Protein AF-A0A7V8YT31-F1 (afdb_monomer_lite)

Structure (mmCIF, N/CA/C/O backbone):
data_AF-A0A7V8YT31-F1
#
_entry.id   AF-A0A7V8YT31-F1
#
loop_
_atom_site.group_PDB
_atom_site.id
_atom_site.type_symbol
_atom_site.label_atom_id
_atom_site.label_alt_id
_atom_site.label_comp_id
_atom_site.label_asym_id
_atom_site.label_entity_id
_atom_site.label_seq_id
_atom_site.pdbx_PDB_ins_code
_atom_site.Cartn_x
_atom_site.Cartn_y
_atom_site.Cartn_z
_atom_site.occupancy
_atom_site.B_iso_or_equiv
_atom_site.auth_seq_id
_atom_site.auth_comp_id
_atom_site.auth_asym_id
_atom_site.auth_atom_id
_atom_site.pdbx_PDB_model_num
ATOM 1 N N . ALA A 1 1 ? 0.070 7.475 -12.906 1.00 62.94 1 ALA A N 1
ATOM 2 C CA . ALA A 1 1 ? 0.105 7.679 -11.439 1.00 62.94 1 ALA A CA 1
ATOM 3 C C . ALA A 1 1 ? -1.275 7.536 -10.787 1.00 62.94 1 ALA A C 1
ATOM 5 O O . ALA A 1 1 ? -1.449 6.640 -9.974 1.00 62.94 1 ALA A O 1
ATOM 6 N N . VAL A 1 2 ? -2.273 8.354 -11.154 1.00 77.94 2 VAL A N 1
ATOM 7 C CA . VAL A 1 2 ? -3.590 8.391 -10.474 1.00 77.94 2 VAL A CA 1
ATOM 8 C C . VAL A 1 2 ? -4.298 7.030 -10.418 1.00 77.94 2 VAL A C 1
ATOM 10 O O . VAL A 1 2 ? -4.708 6.608 -9.343 1.00 77.94 2 VAL A O 1
ATOM 13 N N . LEU A 1 3 ? -4.377 6.305 -11.539 1.00 79.31 3 LEU A N 1
ATOM 14 C CA . LEU A 1 3 ? -5.053 4.999 -11.591 1.00 79.31 3 LEU A CA 1
ATOM 15 C C . LEU A 1 3 ? -4.367 3.925 -10.736 1.00 79.31 3 LEU A C 1
ATOM 17 O O . LEU A 1 3 ? -5.040 3.104 -10.127 1.00 79.31 3 LEU A O 1
ATOM 21 N N . LEU A 1 4 ? -3.035 3.957 -10.638 1.00 78.25 4 LEU A N 1
ATOM 22 C CA . LEU A 1 4 ? -2.285 3.035 -9.782 1.00 78.25 4 LEU A CA 1
ATOM 23 C C . LEU A 1 4 ? -2.592 3.296 -8.297 1.00 78.25 4 LEU A C 1
ATOM 25 O O . LEU A 1 4 ? -2.752 2.360 -7.515 1.00 78.25 4 LEU A O 1
ATOM 29 N N . ASN A 1 5 ? -2.730 4.571 -7.927 1.00 86.94 5 ASN A N 1
ATOM 30 C CA . ASN A 1 5 ? -3.080 5.000 -6.573 1.00 86.94 5 ASN A CA 1
ATOM 31 C C . ASN A 1 5 ? -4.567 4.802 -6.238 1.00 86.94 5 ASN A C 1
ATOM 33 O O . ASN A 1 5 ? -4.941 4.877 -5.071 1.00 86.94 5 ASN A O 1
ATOM 37 N N . ALA A 1 6 ? -5.423 4.486 -7.216 1.00 86.94 6 ALA A N 1
ATOM 38 C CA . ALA A 1 6 ? -6.839 4.220 -6.964 1.00 86.94 6 ALA A CA 1
ATOM 39 C C . ALA A 1 6 ? -7.054 3.048 -5.988 1.00 86.94 6 ALA A C 1
ATOM 41 O O . ALA A 1 6 ? -8.064 3.020 -5.288 1.00 86.94 6 ALA A O 1
ATOM 42 N N . ARG A 1 7 ? -6.085 2.124 -5.872 1.00 87.19 7 ARG A N 1
ATOM 43 C CA . ARG A 1 7 ? -6.106 1.016 -4.899 1.00 87.19 7 ARG A CA 1
ATOM 44 C C . ARG A 1 7 ? -6.207 1.476 -3.442 1.00 87.19 7 ARG A C 1
ATOM 46 O O . ARG A 1 7 ? -6.786 0.769 -2.621 1.00 87.19 7 ARG A O 1
ATOM 53 N N . TYR A 1 8 ? -5.733 2.682 -3.133 1.00 91.75 8 TYR A N 1
ATOM 54 C CA . TYR A 1 8 ? -5.830 3.229 -1.783 1.00 91.75 8 TYR A CA 1
ATOM 55 C C . TYR A 1 8 ? -7.270 3.548 -1.377 1.00 91.75 8 TYR A C 1
ATOM 57 O O . TYR A 1 8 ? -7.556 3.597 -0.184 1.00 91.75 8 TYR A O 1
ATOM 65 N N . VAL A 1 9 ? -8.201 3.704 -2.328 1.00 91.31 9 VAL A N 1
ATOM 66 C CA . VAL A 1 9 ? -9.623 3.935 -2.030 1.00 91.31 9 VAL A CA 1
ATOM 67 C C . VAL A 1 9 ? -10.247 2.730 -1.312 1.00 91.31 9 VAL A C 1
ATOM 69 O O . VAL A 1 9 ? -10.665 2.898 -0.163 1.00 91.31 9 VAL A O 1
ATOM 72 N N . PRO A 1 10 ? -10.297 1.513 -1.897 1.00 90.75 10 PRO A N 1
ATOM 73 C CA . PRO A 1 10 ? -10.839 0.350 -1.198 1.00 90.75 10 PRO A CA 1
ATOM 74 C C . PRO A 1 10 ? -10.030 -0.012 0.054 1.00 90.75 10 PRO A C 1
ATOM 76 O O . PRO A 1 10 ? -10.631 -0.377 1.063 1.00 90.75 10 PRO A O 1
ATOM 79 N N . MET A 1 11 ? -8.699 0.150 0.040 1.00 93.38 11 MET A N 1
ATOM 80 C CA . MET A 1 11 ? -7.865 -0.074 1.231 1.00 93.38 11 MET A CA 1
ATOM 81 C C . MET A 1 11 ? -8.278 0.839 2.387 1.00 93.38 11 MET A C 1
ATOM 83 O O . MET A 1 11 ? -8.500 0.351 3.494 1.00 93.38 11 MET A O 1
ATOM 87 N N . SER A 1 12 ? -8.443 2.138 2.117 1.00 94.56 12 SER A N 1
ATOM 88 C CA . SER A 1 12 ? -8.852 3.137 3.110 1.00 94.56 12 SER A CA 1
ATOM 89 C C . SER A 1 12 ? -10.264 2.887 3.627 1.00 94.56 12 SER A C 1
ATOM 91 O O . SER A 1 12 ? -10.499 3.022 4.823 1.00 94.56 12 SER A O 1
ATOM 93 N N . VAL A 1 13 ? -11.200 2.485 2.759 1.00 94.19 13 VAL A N 1
ATOM 94 C CA . VAL A 1 13 ? -12.559 2.098 3.174 1.00 94.19 13 VAL A CA 1
ATOM 95 C C . VAL A 1 13 ? -12.519 0.890 4.114 1.00 94.19 13 VAL A C 1
ATOM 97 O O . VAL A 1 13 ? -13.185 0.913 5.147 1.00 94.19 13 VAL A O 1
ATOM 100 N N . ALA A 1 14 ? -11.704 -0.125 3.808 1.00 93.44 14 ALA A N 1
ATOM 101 C CA . ALA A 1 14 ? -11.588 -1.340 4.617 1.00 93.44 14 ALA A CA 1
ATOM 102 C C . ALA A 1 14 ? -11.045 -1.082 6.034 1.00 93.44 14 ALA A C 1
ATOM 104 O O . ALA A 1 14 ? -11.432 -1.774 6.974 1.00 93.44 14 ALA A O 1
ATOM 105 N N . VAL A 1 15 ? -10.182 -0.075 6.200 1.00 96.19 15 VAL A N 1
ATOM 106 C CA . VAL A 1 15 ? -9.599 0.293 7.502 1.00 96.19 15 VAL A CA 1
ATOM 107 C C . VAL A 1 15 ? -10.272 1.507 8.143 1.00 96.19 15 VAL A C 1
ATOM 109 O O . VAL A 1 15 ? -9.924 1.890 9.255 1.00 96.19 15 VAL A O 1
ATOM 112 N N . ALA A 1 16 ? -11.257 2.130 7.495 1.00 94.75 16 ALA A N 1
ATOM 113 C CA . ALA A 1 16 ? -11.815 3.403 7.949 1.00 94.75 16 ALA A CA 1
ATOM 114 C C . ALA A 1 16 ? -12.371 3.355 9.383 1.00 94.75 16 ALA A C 1
ATOM 116 O O . ALA A 1 16 ? -12.316 4.369 10.083 1.00 94.75 16 ALA A O 1
ATOM 117 N N . SER A 1 17 ? -12.899 2.203 9.813 1.00 94.00 17 SER A N 1
ATOM 118 C CA . SER A 1 17 ? -13.530 2.008 11.124 1.00 94.00 17 SER A CA 1
ATOM 119 C C . SER A 1 17 ? -12.547 1.877 12.287 1.00 94.00 17 SER A C 1
ATOM 121 O O . SER A 1 17 ? -12.9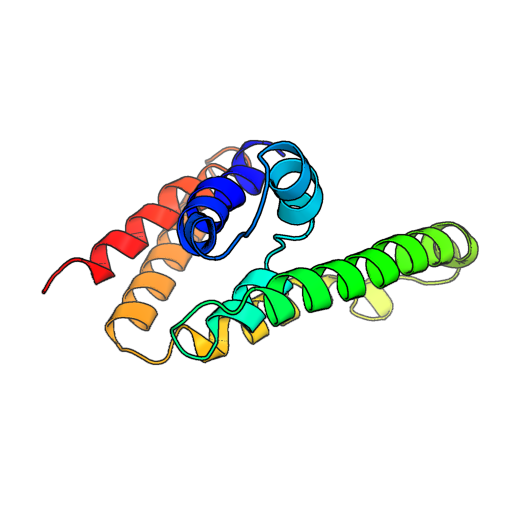61 2.048 13.429 1.00 94.00 17 SER A O 1
ATOM 123 N N . ILE A 1 18 ? -11.273 1.562 12.027 1.00 95.50 18 ILE A N 1
ATOM 124 C CA . ILE A 1 18 ? -10.270 1.361 13.087 1.00 95.50 18 ILE A CA 1
ATOM 125 C C . ILE A 1 18 ? -9.536 2.650 13.477 1.00 95.50 18 ILE A C 1
ATOM 127 O O . ILE A 1 18 ? -8.831 2.666 14.479 1.00 95.50 18 ILE A O 1
ATOM 131 N N . PHE A 1 19 ? -9.700 3.735 12.715 1.00 95.81 19 PHE A N 1
ATOM 132 C CA . PHE A 1 19 ? -9.036 5.010 12.987 1.00 95.81 19 PHE A CA 1
ATOM 133 C C . PHE A 1 19 ? -9.762 5.819 14.078 1.00 95.81 19 PHE A C 1
ATOM 135 O O . PHE A 1 19 ? -10.907 6.235 13.864 1.00 95.81 19 PHE A O 1
ATOM 142 N N . PRO A 1 20 ? -9.106 6.127 15.212 1.00 91.44 20 PRO A N 1
ATOM 143 C CA . PRO A 1 20 ? -9.701 6.906 16.288 1.00 91.44 20 PRO A CA 1
ATOM 144 C C . PRO A 1 20 ? -9.566 8.426 16.075 1.00 91.44 20 PRO A C 1
ATOM 146 O O . PRO A 1 20 ? -8.684 8.923 15.376 1.00 91.44 20 PRO A O 1
ATOM 149 N N . GLY A 1 21 ? -10.399 9.196 16.778 1.00 92.69 21 GLY A N 1
ATOM 150 C CA . GLY A 1 21 ? -10.223 10.643 16.940 1.00 92.69 21 GLY A CA 1
ATOM 151 C C . GLY A 1 21 ? -10.788 11.520 15.814 1.00 92.69 21 GLY A C 1
ATOM 152 O O . GLY A 1 21 ? -11.734 11.164 15.112 1.00 92.69 21 GLY A O 1
ATOM 153 N N . SER A 1 22 ? -10.248 12.737 15.704 1.00 95.12 22 SER A N 1
ATOM 154 C CA . SER A 1 22 ? -10.790 13.802 14.851 1.00 95.12 22 SER A CA 1
ATOM 155 C C . SER A 1 22 ? -10.463 13.615 13.363 1.00 95.12 22 SER A C 1
ATOM 157 O O . SER A 1 22 ? -9.505 12.938 12.993 1.00 95.12 22 SER A O 1
ATOM 159 N N . ARG A 1 23 ? -11.212 14.297 12.481 1.00 94.31 23 ARG A N 1
ATOM 160 C CA . ARG A 1 23 ? -10.969 14.272 11.022 1.00 94.31 23 ARG A CA 1
ATOM 161 C C . ARG A 1 23 ? -9.545 14.695 10.640 1.00 94.31 23 ARG A C 1
ATOM 163 O O . ARG A 1 23 ? -8.993 14.145 9.697 1.00 94.31 23 ARG A O 1
ATOM 170 N N . ARG A 1 24 ? -8.943 15.634 11.381 1.00 95.44 24 ARG A N 1
ATOM 171 C CA . ARG A 1 24 ? -7.563 16.092 11.141 1.00 95.44 24 ARG A CA 1
ATOM 172 C C . ARG A 1 24 ? -6.550 14.996 11.448 1.00 95.44 24 ARG A C 1
ATOM 174 O O . ARG A 1 24 ? -5.678 14.738 10.633 1.00 95.44 24 ARG A O 1
ATOM 181 N N . ARG A 1 25 ? -6.703 14.320 12.590 1.00 94.00 25 ARG A N 1
ATOM 182 C CA . ARG A 1 25 ? -5.846 13.188 12.964 1.00 94.00 25 ARG A CA 1
ATOM 183 C C . ARG A 1 25 ? -5.917 12.087 11.906 1.00 94.00 25 ARG A C 1
ATOM 185 O O . ARG A 1 25 ? -4.888 11.655 11.404 1.00 94.00 25 ARG A O 1
ATOM 192 N N . ARG A 1 26 ? -7.136 11.729 11.492 1.00 93.88 26 ARG A N 1
ATOM 193 C CA . ARG A 1 26 ? -7.375 10.743 10.429 1.00 93.88 26 ARG A CA 1
ATOM 194 C C . ARG A 1 26 ? -6.733 11.141 9.101 1.00 93.88 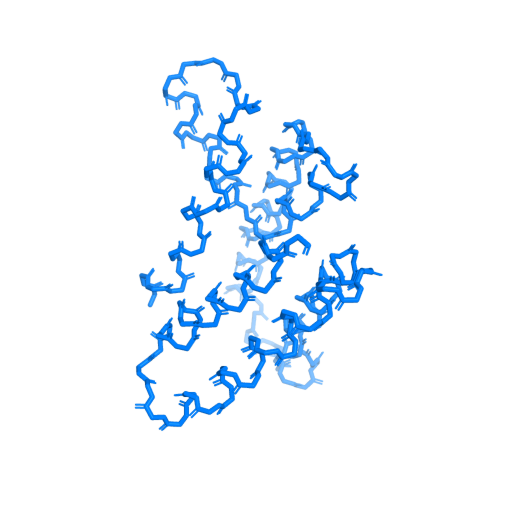26 ARG A C 1
ATOM 196 O O . ARG A 1 26 ? -6.173 10.282 8.437 1.00 93.88 26 ARG A O 1
ATOM 203 N N . LEU A 1 27 ? -6.779 12.423 8.732 1.00 93.62 27 LEU A N 1
ATOM 204 C CA . LEU A 1 27 ? -6.147 12.923 7.509 1.00 93.62 27 LEU A CA 1
ATOM 205 C C . LEU A 1 27 ? -4.637 12.650 7.504 1.00 93.62 27 LEU A C 1
ATOM 207 O O . LEU A 1 27 ? -4.135 12.087 6.536 1.00 93.62 27 LEU A O 1
ATOM 211 N N . PHE A 1 28 ? -3.934 12.980 8.590 1.00 94.69 28 PHE A N 1
ATOM 212 C CA . PHE A 1 28 ? -2.489 12.758 8.679 1.00 94.69 28 PHE A CA 1
ATOM 213 C C . PHE A 1 28 ? -2.131 11.278 8.808 1.00 94.69 28 PHE A C 1
ATOM 215 O O . PHE A 1 28 ? -1.288 10.785 8.068 1.00 94.69 28 PHE A O 1
ATOM 222 N N . GLU A 1 29 ? -2.798 10.543 9.695 1.00 95.44 29 GLU A N 1
ATOM 223 C CA . GLU A 1 29 ? -2.473 9.132 9.928 1.00 95.44 29 GLU A CA 1
ATOM 224 C C . GLU A 1 29 ? -2.836 8.242 8.731 1.00 95.44 29 GLU A C 1
ATOM 226 O O . GLU A 1 29 ? -2.189 7.224 8.511 1.00 95.44 29 GLU A O 1
ATOM 231 N N . SER A 1 30 ? -3.824 8.629 7.914 1.00 94.12 30 SER A N 1
ATOM 232 C CA . SER A 1 30 ? -4.168 7.892 6.689 1.00 94.12 30 SER A CA 1
ATOM 233 C C . SER A 1 30 ? -3.050 7.884 5.643 1.00 94.12 30 SER A C 1
ATOM 235 O O . SER A 1 30 ? -3.019 6.983 4.813 1.00 94.12 30 SER A O 1
ATOM 237 N N . GLN A 1 31 ? -2.100 8.826 5.707 1.00 94.44 31 GLN A N 1
ATOM 238 C CA . GLN A 1 31 ? -0.923 8.825 4.827 1.00 94.44 31 GLN A CA 1
ATOM 239 C C . GLN A 1 31 ? 0.004 7.628 5.088 1.00 94.44 31 GLN A C 1
ATOM 241 O O . GLN A 1 31 ? 0.853 7.316 4.262 1.00 94.44 31 GLN A O 1
ATOM 246 N N . LEU A 1 32 ? -0.168 6.945 6.224 1.00 96.75 32 LEU A N 1
ATOM 247 C CA . LEU A 1 32 ? 0.592 5.753 6.601 1.00 96.75 32 LEU A CA 1
ATOM 248 C C . LEU A 1 32 ? -0.057 4.453 6.097 1.00 96.75 32 LEU A C 1
ATOM 250 O O . LEU A 1 32 ? 0.446 3.362 6.378 1.00 96.75 32 LEU A O 1
ATOM 254 N N . ILE A 1 33 ? -1.173 4.548 5.363 1.00 96.81 33 ILE A N 1
ATOM 255 C CA . ILE A 1 33 ? -1.786 3.414 4.669 1.00 96.81 33 ILE A CA 1
ATOM 256 C C . ILE A 1 33 ? -0.971 3.147 3.400 1.00 96.81 33 ILE A C 1
ATOM 258 O O . ILE A 1 33 ? -1.159 3.796 2.374 1.00 96.81 33 ILE A O 1
ATOM 262 N N . VAL A 1 34 ? -0.079 2.166 3.482 1.00 95.38 34 VAL A N 1
ATOM 263 C CA . VAL A 1 34 ? 0.704 1.627 2.364 1.00 95.38 34 VAL A CA 1
ATOM 264 C C . VAL A 1 34 ? 0.445 0.127 2.246 1.00 95.38 34 VAL A C 1
ATOM 266 O O . VAL A 1 34 ? -0.159 -0.469 3.143 1.00 95.38 34 VAL A O 1
ATOM 269 N N . ASP A 1 35 ? 0.847 -0.483 1.132 1.00 93.31 35 ASP A N 1
ATOM 270 C CA . ASP A 1 35 ? 0.532 -1.885 0.835 1.00 93.31 35 ASP A CA 1
ATOM 271 C C . ASP A 1 35 ? 1.025 -2.817 1.965 1.00 93.31 35 ASP A C 1
ATOM 273 O O . ASP A 1 35 ? 0.286 -3.682 2.440 1.00 93.31 35 ASP A O 1
ATOM 277 N N . GLU A 1 36 ? 2.231 -2.573 2.479 1.00 94.19 36 GLU A N 1
ATOM 278 C CA . GLU A 1 36 ? 2.871 -3.337 3.549 1.00 94.19 36 GLU A CA 1
ATOM 279 C C . GLU A 1 36 ? 2.161 -3.158 4.895 1.00 94.19 36 GLU A C 1
ATOM 281 O O . GLU A 1 36 ? 1.885 -4.137 5.593 1.00 94.19 36 GLU A O 1
ATOM 286 N N . SER A 1 37 ? 1.851 -1.914 5.280 1.00 96.38 37 SER A N 1
ATOM 287 C CA . SER A 1 37 ? 1.223 -1.621 6.573 1.00 96.38 37 SER A CA 1
ATOM 288 C C . SER A 1 37 ? -0.210 -2.143 6.626 1.00 96.38 37 SER A C 1
ATOM 290 O O . SER A 1 37 ? -0.621 -2.721 7.634 1.00 96.38 37 SER A O 1
ATOM 292 N N . TRP A 1 38 ? -0.943 -2.029 5.515 1.00 95.56 38 TRP A N 1
ATOM 293 C CA . TRP A 1 38 ? -2.275 -2.599 5.354 1.00 95.56 38 TRP A CA 1
ATOM 294 C C . TRP A 1 38 ? -2.229 -4.128 5.418 1.00 95.56 38 TRP A C 1
ATOM 296 O O . TRP A 1 38 ? -2.990 -4.742 6.173 1.00 95.56 38 TRP A O 1
ATOM 306 N N . ALA A 1 39 ? -1.292 -4.746 4.690 1.00 92.81 39 ALA A N 1
ATOM 307 C CA . ALA A 1 39 ? -1.142 -6.194 4.661 1.00 92.81 39 ALA A CA 1
ATOM 308 C C . ALA A 1 39 ? -0.795 -6.768 6.044 1.00 92.81 39 ALA A C 1
ATOM 310 O O . ALA A 1 39 ? -1.381 -7.772 6.460 1.00 92.81 39 ALA A O 1
ATOM 311 N N . LEU A 1 40 ? 0.123 -6.123 6.771 1.00 93.75 40 LEU A N 1
ATOM 312 C CA . LEU A 1 40 ? 0.527 -6.518 8.120 1.00 93.75 40 LEU A CA 1
ATOM 313 C C . LEU A 1 40 ? -0.597 -6.323 9.138 1.00 93.75 40 LEU A C 1
ATOM 315 O O . LEU A 1 40 ? -0.836 -7.214 9.955 1.00 93.75 40 LEU A O 1
ATOM 319 N N . ALA A 1 41 ? -1.305 -5.194 9.075 1.00 95.69 41 ALA A N 1
ATOM 320 C CA . ALA A 1 41 ? -2.407 -4.894 9.979 1.00 95.69 41 ALA A CA 1
ATOM 321 C C . ALA A 1 41 ? -3.585 -5.860 9.813 1.00 95.69 41 ALA A C 1
ATOM 323 O O . ALA A 1 41 ? -4.240 -6.179 10.800 1.00 95.69 41 ALA A O 1
ATOM 324 N N . GLY A 1 42 ? -3.854 -6.330 8.590 1.00 92.62 42 GLY A N 1
ATOM 325 C CA . GLY A 1 42 ? -4.970 -7.226 8.269 1.00 92.62 42 GLY A CA 1
ATOM 326 C C . GLY A 1 42 ? -4.668 -8.726 8.363 1.00 92.62 42 GLY A C 1
ATOM 327 O O . GLY A 1 42 ? -5.583 -9.536 8.209 1.00 92.62 42 GLY A O 1
ATOM 328 N N . ARG A 1 43 ? -3.416 -9.129 8.635 1.00 88.00 43 ARG A N 1
ATOM 329 C CA . ARG A 1 43 ? -2.938 -10.524 8.490 1.00 88.00 43 ARG A CA 1
ATOM 330 C C . ARG A 1 43 ? -3.735 -11.587 9.261 1.00 88.00 43 ARG A C 1
ATOM 332 O O . ARG A 1 43 ? -3.730 -12.753 8.880 1.00 88.00 43 ARG A O 1
ATOM 339 N N . ASN A 1 44 ? -4.410 -11.188 10.339 1.00 86.25 44 ASN A N 1
ATOM 340 C CA . ASN A 1 44 ? -5.186 -12.070 11.215 1.00 86.25 44 ASN A CA 1
ATOM 341 C C . ASN A 1 44 ? -6.705 -12.002 10.949 1.00 86.25 44 ASN A C 1
ATOM 343 O O . ASN A 1 44 ? -7.500 -12.417 11.788 1.00 86.25 44 ASN A O 1
ATOM 347 N N . GLY A 1 45 ? -7.129 -11.443 9.809 1.00 86.06 45 GLY A N 1
ATOM 348 C CA . GLY A 1 45 ? -8.541 -11.317 9.421 1.00 86.06 45 GLY A CA 1
ATOM 349 C C . GLY A 1 45 ? -9.288 -10.148 10.075 1.00 86.06 45 GLY A C 1
ATOM 350 O O . GLY A 1 45 ? -10.456 -9.915 9.772 1.00 86.06 45 GLY A O 1
ATOM 351 N N . ARG A 1 46 ? -8.624 -9.393 10.953 1.00 91.19 46 ARG A N 1
ATOM 352 C CA . ARG A 1 46 ? -9.095 -8.122 11.516 1.00 91.19 46 ARG A CA 1
ATOM 353 C C . ARG A 1 46 ? -7.964 -7.112 11.434 1.00 91.19 46 ARG A C 1
ATOM 355 O O . ARG A 1 46 ? -6.821 -7.483 11.682 1.00 91.19 46 ARG A O 1
ATOM 362 N N . PHE A 1 47 ? -8.296 -5.867 11.108 1.00 95.81 47 PHE A N 1
ATOM 363 C CA . PHE A 1 47 ? -7.315 -4.790 11.057 1.00 95.81 47 PHE A CA 1
ATOM 364 C C . PHE A 1 47 ? -6.967 -4.286 12.454 1.00 95.81 47 PHE A C 1
ATOM 366 O O . PHE A 1 47 ? -7.858 -4.005 13.256 1.00 95.81 47 PHE A O 1
ATOM 373 N N . ASP A 1 48 ? -5.671 -4.134 12.707 1.00 96.62 48 ASP A N 1
ATOM 374 C CA . ASP A 1 48 ? -5.128 -3.528 13.920 1.00 96.62 48 ASP A CA 1
ATOM 375 C C . ASP A 1 48 ? -4.557 -2.133 13.619 1.00 96.62 48 ASP A C 1
ATOM 377 O O . ASP A 1 48 ? -3.677 -1.969 12.771 1.00 96.62 48 ASP A O 1
ATOM 381 N N . TYR A 1 49 ? -5.065 -1.120 14.322 1.00 96.88 49 TYR A N 1
ATOM 382 C CA . TYR A 1 49 ? -4.656 0.272 14.140 1.00 96.88 49 TYR A CA 1
ATOM 383 C C . TYR A 1 49 ? -3.201 0.539 14.539 1.00 96.88 49 TYR A C 1
ATOM 385 O O . TYR A 1 49 ? -2.499 1.257 13.824 1.00 96.88 49 TYR A O 1
ATOM 393 N N . ALA A 1 50 ? -2.734 -0.036 15.650 1.00 97.06 50 ALA A N 1
ATOM 394 C CA . ALA A 1 50 ? -1.372 0.183 16.120 1.00 97.06 50 ALA A CA 1
ATOM 395 C C . ALA A 1 50 ? -0.358 -0.439 15.153 1.00 97.06 50 ALA A C 1
ATOM 397 O O . ALA A 1 50 ? 0.660 0.185 14.852 1.00 97.06 50 ALA A O 1
ATOM 398 N N . ILE A 1 51 ? -0.664 -1.623 14.608 1.00 97.25 51 ILE A N 1
ATOM 399 C CA . ILE A 1 51 ? 0.168 -2.251 13.573 1.00 97.25 51 ILE A CA 1
ATOM 400 C C . ILE A 1 51 ? 0.168 -1.406 12.298 1.00 97.25 51 ILE A C 1
ATOM 402 O O . ILE A 1 51 ? 1.237 -1.165 11.743 1.00 97.25 51 ILE A O 1
ATOM 406 N N . LEU A 1 52 ? -0.996 -0.927 11.848 1.00 97.56 52 LEU A N 1
ATOM 407 C CA . LEU A 1 52 ? -1.104 -0.136 10.621 1.00 97.56 52 LEU A CA 1
ATOM 408 C C . LEU A 1 52 ? -0.268 1.149 10.695 1.00 97.56 52 LEU A C 1
ATOM 410 O O . LEU A 1 52 ? 0.558 1.408 9.822 1.00 97.56 52 LEU A O 1
ATOM 414 N N . VAL A 1 53 ? -0.444 1.937 11.757 1.00 97.69 53 VAL A N 1
ATOM 415 C CA . VAL A 1 53 ? 0.282 3.202 11.932 1.00 97.69 53 VAL A CA 1
ATOM 416 C C . VAL A 1 53 ? 1.761 2.955 12.228 1.00 97.69 53 VAL A C 1
ATOM 418 O O . VAL A 1 53 ? 2.615 3.618 11.644 1.00 97.69 53 VAL A O 1
ATOM 421 N N . GLY A 1 54 ? 2.081 1.985 13.090 1.00 97.81 54 GLY A N 1
ATOM 422 C CA . GLY A 1 54 ? 3.460 1.665 13.459 1.00 97.81 54 GLY A CA 1
ATOM 423 C C . GLY A 1 54 ? 4.286 1.157 12.277 1.00 97.81 54 GLY A C 1
ATOM 424 O O . GLY A 1 54 ? 5.379 1.666 12.031 1.00 97.81 54 GLY A O 1
ATOM 425 N N . ALA A 1 55 ? 3.751 0.205 11.505 1.00 97.38 55 ALA A N 1
ATOM 426 C CA . ALA A 1 55 ? 4.412 -0.294 10.302 1.00 97.38 55 ALA A CA 1
ATOM 427 C C . ALA A 1 55 ? 4.535 0.803 9.238 1.00 97.38 55 ALA A C 1
ATOM 429 O O . ALA A 1 55 ? 5.603 0.964 8.654 1.00 97.38 55 ALA A O 1
ATOM 430 N N . GLY A 1 56 ? 3.479 1.594 9.017 1.00 97.44 56 GLY A N 1
ATOM 431 C CA . GLY A 1 56 ? 3.522 2.695 8.057 1.00 97.44 56 GLY A CA 1
ATOM 432 C C . GLY A 1 56 ? 4.574 3.748 8.415 1.00 97.44 56 GLY A C 1
ATOM 433 O O . GLY A 1 56 ? 5.323 4.183 7.545 1.00 97.44 56 GLY A O 1
ATOM 434 N N . LEU A 1 57 ? 4.701 4.110 9.697 1.00 97.81 57 LEU A N 1
ATOM 435 C CA . LEU A 1 57 ? 5.732 5.045 10.154 1.00 97.81 57 LEU A CA 1
ATOM 436 C C . LEU A 1 57 ? 7.144 4.469 9.983 1.00 97.81 57 LEU A C 1
ATOM 438 O O . LEU A 1 57 ? 8.047 5.178 9.543 1.00 97.81 57 LEU A O 1
ATOM 442 N N . PHE A 1 58 ? 7.332 3.185 10.294 1.00 97.81 58 PHE A N 1
ATOM 443 C CA . PHE A 1 58 ? 8.602 2.494 10.079 1.00 97.81 58 PHE A CA 1
ATOM 444 C C . PHE A 1 58 ? 9.018 2.523 8.602 1.00 97.81 58 PHE A C 1
ATOM 446 O O . PHE A 1 58 ? 10.128 2.951 8.283 1.00 97.81 58 PHE A O 1
ATOM 453 N N . PHE A 1 59 ? 8.113 2.151 7.692 1.00 96.12 59 PHE A N 1
ATOM 454 C CA . PHE A 1 59 ? 8.378 2.211 6.254 1.00 96.12 59 PHE A CA 1
ATOM 455 C C . PHE A 1 59 ? 8.590 3.635 5.754 1.00 96.12 59 PHE A C 1
ATOM 457 O O . PHE A 1 59 ? 9.440 3.842 4.897 1.00 96.12 59 PHE A O 1
ATOM 464 N N . TYR A 1 60 ? 7.892 4.626 6.309 1.00 96.75 60 TYR A N 1
ATOM 465 C CA . TYR A 1 60 ? 8.120 6.027 5.964 1.00 96.75 60 TYR A CA 1
ATOM 466 C C . TYR A 1 60 ? 9.550 6.475 6.299 1.00 96.75 60 TYR A C 1
ATOM 468 O O . TYR A 1 60 ? 10.214 7.097 5.470 1.00 96.75 60 TYR A O 1
ATOM 476 N N . VAL A 1 61 ? 10.060 6.116 7.482 1.00 97.75 61 VAL A N 1
ATOM 477 C CA . VAL A 1 61 ? 11.447 6.416 7.872 1.00 97.75 61 VAL A CA 1
ATOM 478 C C . VAL A 1 61 ? 12.440 5.722 6.941 1.00 97.75 61 VAL A C 1
ATOM 480 O O . VAL A 1 61 ? 13.373 6.369 6.466 1.00 97.75 61 VAL A O 1
ATOM 483 N N . LEU A 1 62 ? 12.225 4.438 6.633 1.00 96.50 62 LEU A N 1
ATOM 484 C CA . LEU A 1 62 ? 13.069 3.710 5.682 1.00 96.50 62 LEU A CA 1
ATOM 485 C C . LEU A 1 62 ? 13.015 4.313 4.277 1.00 96.50 62 LEU A C 1
ATOM 487 O O . LEU A 1 62 ? 14.043 4.399 3.617 1.00 96.50 62 LEU A O 1
ATOM 491 N N . TRP A 1 63 ? 11.843 4.760 3.832 1.00 95.62 63 TRP A N 1
ATOM 492 C CA . TRP A 1 63 ? 11.660 5.382 2.527 1.00 95.62 63 TRP A CA 1
ATOM 493 C C . TRP A 1 63 ? 12.434 6.694 2.421 1.00 95.62 63 TRP A C 1
ATOM 495 O O . TRP A 1 63 ? 13.213 6.882 1.488 1.00 95.62 63 TRP A O 1
ATOM 505 N N . VAL A 1 64 ? 12.260 7.594 3.392 1.00 97.44 64 VAL A N 1
ATOM 506 C CA . VAL A 1 64 ? 12.957 8.887 3.413 1.00 97.44 64 VAL A CA 1
ATOM 507 C C . VAL A 1 64 ? 14.464 8.683 3.563 1.00 97.44 64 VAL A C 1
ATOM 509 O O . VAL A 1 64 ? 15.235 9.266 2.804 1.00 97.44 64 VAL A O 1
ATOM 512 N N . GLY A 1 65 ? 14.888 7.826 4.496 1.00 97.81 65 GLY A N 1
ATOM 513 C CA . GLY A 1 65 ? 16.301 7.522 4.723 1.00 97.81 65 GLY A CA 1
ATOM 514 C C . GLY A 1 65 ? 16.960 6.847 3.520 1.00 97.81 65 GLY A C 1
ATOM 515 O O . GLY A 1 65 ? 18.040 7.256 3.106 1.00 97.81 65 GLY A O 1
ATOM 516 N N . GLY A 1 66 ? 16.289 5.866 2.916 1.00 94.31 66 GLY A N 1
ATOM 517 C CA . GLY A 1 66 ? 16.744 5.182 1.708 1.00 94.31 66 GLY A CA 1
ATOM 518 C C . GLY A 1 66 ? 16.802 6.109 0.497 1.00 94.31 66 GLY A C 1
ATOM 519 O O . GLY A 1 66 ? 17.768 6.055 -0.254 1.00 94.31 66 GLY A O 1
ATOM 520 N N . THR A 1 67 ? 15.834 7.020 0.349 1.00 95.06 67 THR A N 1
ATOM 521 C CA . THR A 1 67 ? 15.861 8.050 -0.702 1.00 95.06 67 THR A CA 1
ATOM 522 C C . THR A 1 67 ? 17.056 8.979 -0.511 1.00 95.06 67 THR A C 1
ATOM 524 O O . THR A 1 67 ? 17.817 9.188 -1.449 1.00 95.06 67 THR A O 1
ATOM 527 N N . ALA A 1 68 ? 17.271 9.493 0.705 1.00 96.75 68 ALA A N 1
ATOM 528 C CA . ALA A 1 68 ? 18.411 10.355 1.005 1.00 96.75 68 ALA A CA 1
ATOM 529 C C . ALA A 1 68 ? 19.748 9.639 0.748 1.00 96.75 68 ALA A C 1
ATOM 531 O O . ALA A 1 68 ? 20.619 10.180 0.071 1.00 96.75 68 ALA A O 1
ATOM 532 N N . ALA A 1 69 ? 19.891 8.397 1.216 1.00 94.62 69 ALA A N 1
ATOM 533 C CA . ALA A 1 69 ? 21.070 7.583 0.941 1.00 94.62 69 ALA A CA 1
ATOM 534 C C . ALA A 1 69 ? 21.267 7.372 -0.570 1.00 94.62 69 ALA A C 1
ATOM 536 O O . ALA A 1 69 ? 22.354 7.620 -1.086 1.00 94.62 69 ALA A O 1
ATOM 537 N N . GLY A 1 70 ? 20.208 7.007 -1.295 1.00 93.25 70 GLY A N 1
ATOM 538 C CA . GLY A 1 70 ? 20.234 6.819 -2.745 1.00 93.25 70 GLY A CA 1
ATOM 539 C C . GLY A 1 70 ? 20.657 8.077 -3.502 1.00 93.25 70 GLY A C 1
ATOM 540 O O . GLY A 1 70 ? 21.460 7.984 -4.420 1.00 93.25 70 GLY A O 1
ATOM 541 N N . THR A 1 71 ? 20.217 9.266 -3.079 1.00 94.00 71 THR A N 1
ATOM 542 C CA . THR A 1 71 ? 20.667 10.524 -3.705 1.00 94.00 71 THR A CA 1
ATOM 543 C C . THR A 1 71 ? 22.146 10.837 -3.480 1.00 94.00 71 THR A C 1
ATOM 545 O O . THR A 1 71 ? 22.719 11.600 -4.248 1.00 94.00 71 THR A O 1
ATOM 548 N N . LEU A 1 72 ? 22.766 10.282 -2.432 1.00 94.06 72 LEU A N 1
ATOM 549 C CA . LEU A 1 72 ? 24.165 10.551 -2.086 1.00 94.06 72 LEU A CA 1
ATOM 550 C C . LEU A 1 72 ? 25.137 9.528 -2.681 1.00 94.06 72 LEU A C 1
ATOM 552 O O . LEU A 1 72 ? 26.255 9.895 -3.029 1.00 94.06 72 LEU A O 1
ATOM 556 N N . VAL A 1 73 ? 24.743 8.252 -2.747 1.00 92.62 73 VAL A N 1
ATOM 557 C CA . VAL A 1 73 ? 25.641 7.150 -3.148 1.00 92.62 73 VAL A CA 1
ATOM 558 C C . VAL A 1 73 ? 25.082 6.262 -4.261 1.00 92.62 73 VAL A C 1
ATOM 560 O O . VAL A 1 73 ? 25.710 5.266 -4.608 1.00 92.62 73 VAL A O 1
ATOM 563 N N . GLY A 1 74 ? 23.916 6.594 -4.824 1.00 88.25 74 GLY A N 1
ATOM 564 C CA . GLY A 1 74 ? 23.242 5.781 -5.841 1.00 88.25 74 GLY A CA 1
ATOM 565 C C . GLY A 1 74 ? 24.066 5.587 -7.111 1.00 88.25 74 GLY A C 1
ATOM 566 O O . GLY A 1 74 ? 24.088 4.485 -7.641 1.00 88.25 74 GLY A O 1
ATOM 567 N N . ASP A 1 75 ? 24.825 6.602 -7.529 1.00 89.56 75 ASP A N 1
ATOM 568 C CA . ASP A 1 75 ? 25.667 6.546 -8.736 1.00 89.56 75 ASP A CA 1
ATOM 569 C C . ASP A 1 75 ? 26.847 5.561 -8.617 1.00 89.56 75 ASP A C 1
ATOM 571 O O . ASP A 1 75 ? 27.516 5.262 -9.604 1.00 89.56 75 ASP A O 1
ATOM 575 N N . LEU A 1 76 ? 27.126 5.058 -7.408 1.00 91.12 76 LEU A N 1
ATOM 576 C CA . LEU A 1 76 ? 28.187 4.081 -7.147 1.00 91.12 76 LEU A CA 1
ATOM 577 C C . LEU A 1 76 ? 27.712 2.629 -7.295 1.00 91.12 76 LEU A C 1
ATOM 579 O O . LEU A 1 76 ? 28.532 1.712 -7.230 1.00 91.12 76 LEU A O 1
ATOM 583 N N . LEU A 1 77 ? 26.405 2.410 -7.437 1.00 86.62 77 LEU A N 1
ATOM 584 C CA . LEU A 1 77 ? 25.783 1.093 -7.474 1.00 86.62 77 LEU A CA 1
ATOM 585 C C . LEU A 1 77 ? 25.015 0.934 -8.785 1.00 86.62 77 LEU A C 1
ATOM 587 O O . LEU A 1 77 ? 24.242 1.806 -9.159 1.00 86.62 77 LEU A O 1
ATOM 591 N N . ASP A 1 78 ? 25.184 -0.208 -9.447 1.00 89.12 78 ASP A N 1
ATOM 592 C CA . ASP A 1 78 ? 24.302 -0.626 -10.536 1.00 89.12 78 ASP A CA 1
ATOM 593 C C . ASP A 1 78 ? 23.135 -1.433 -9.936 1.00 89.12 78 ASP A C 1
ATOM 595 O O . ASP A 1 78 ? 23.366 -2.549 -9.453 1.00 89.12 78 ASP A O 1
ATOM 599 N N . PRO A 1 79 ? 21.896 -0.900 -9.918 1.00 86.44 79 PRO A N 1
ATOM 600 C CA . PRO A 1 79 ? 20.759 -1.573 -9.302 1.00 86.44 79 PRO A CA 1
ATOM 601 C C . PRO A 1 79 ? 20.402 -2.902 -9.972 1.00 86.44 79 PRO A C 1
ATOM 603 O O . PRO A 1 79 ? 19.955 -3.820 -9.283 1.00 86.44 79 PRO A O 1
ATOM 606 N N . GLU A 1 80 ? 20.608 -3.024 -11.285 1.00 87.62 80 GLU A N 1
ATOM 607 C CA . GLU A 1 80 ? 20.307 -4.252 -12.028 1.00 87.62 80 GLU A CA 1
ATOM 608 C C . GLU A 1 80 ? 21.319 -5.345 -11.676 1.00 87.62 80 GLU A C 1
ATOM 610 O O . GLU A 1 80 ? 20.939 -6.484 -11.399 1.00 87.62 80 GLU A O 1
ATOM 615 N N . ALA A 1 81 ? 22.604 -4.990 -11.563 1.00 89.38 81 ALA A N 1
ATOM 616 C CA . ALA A 1 81 ? 23.658 -5.933 -11.189 1.00 89.38 81 ALA A CA 1
ATOM 617 C C . ALA A 1 81 ? 23.459 -6.553 -9.792 1.00 89.38 81 ALA A C 1
ATOM 619 O O . ALA A 1 81 ? 23.901 -7.677 -9.548 1.00 89.38 81 ALA A O 1
ATOM 620 N N . ILE A 1 82 ? 22.792 -5.840 -8.876 1.00 88.19 82 ILE A N 1
ATOM 621 C CA . ILE A 1 82 ? 22.481 -6.328 -7.522 1.00 88.19 82 ILE A CA 1
ATOM 622 C C . ILE A 1 82 ? 21.035 -6.826 -7.361 1.00 88.19 82 ILE A C 1
ATOM 624 O O . ILE A 1 82 ? 20.628 -7.160 -6.247 1.00 88.19 82 ILE A O 1
ATOM 628 N N . GLY A 1 83 ? 20.262 -6.907 -8.450 1.00 86.19 83 GLY A N 1
ATOM 629 C CA . GLY A 1 83 ? 18.905 -7.463 -8.458 1.00 86.19 83 GLY A CA 1
ATOM 630 C C . GLY A 1 83 ? 17.850 -6.596 -7.763 1.00 86.19 83 GLY A C 1
ATOM 631 O O . GLY A 1 83 ? 16.827 -7.110 -7.300 1.00 86.19 83 GLY A O 1
ATOM 632 N N . LEU A 1 84 ? 18.087 -5.284 -7.639 1.00 86.69 84 LEU A N 1
ATOM 633 C CA . LEU A 1 84 ? 17.114 -4.355 -7.052 1.00 86.69 84 LEU A CA 1
ATOM 634 C C . LEU A 1 84 ? 15.852 -4.205 -7.916 1.00 86.69 84 LEU A C 1
ATOM 636 O O . LEU A 1 84 ? 14.787 -3.887 -7.385 1.00 86.69 84 LEU A O 1
ATOM 640 N N . ASP A 1 85 ? 15.939 -4.477 -9.216 1.00 88.69 85 ASP A N 1
ATOM 641 C CA . ASP A 1 85 ? 14.812 -4.512 -10.153 1.00 88.69 85 ASP A CA 1
ATOM 642 C C . ASP A 1 85 ? 13.773 -5.592 -9.785 1.00 88.69 85 ASP A C 1
ATOM 644 O O . ASP A 1 85 ? 12.563 -5.383 -9.925 1.00 88.69 85 ASP A O 1
ATOM 648 N N . ALA A 1 86 ? 14.223 -6.715 -9.215 1.00 89.06 86 ALA A N 1
ATOM 649 C CA . ALA A 1 86 ? 13.367 -7.811 -8.764 1.00 89.06 86 ALA A CA 1
ATOM 650 C C . ALA A 1 86 ? 12.789 -7.616 -7.348 1.00 89.06 86 ALA A C 1
ATOM 652 O O . ALA A 1 86 ? 11.859 -8.333 -6.957 1.00 89.06 86 ALA A O 1
ATOM 653 N N . ALA A 1 87 ? 13.291 -6.646 -6.576 1.00 89.38 87 ALA A N 1
ATOM 654 C CA . ALA A 1 87 ? 12.932 -6.476 -5.167 1.00 89.38 87 ALA A CA 1
ATOM 655 C C . ALA A 1 87 ? 11.437 -6.171 -4.963 1.00 89.38 87 ALA A C 1
ATOM 657 O O . ALA A 1 87 ? 10.782 -6.792 -4.123 1.00 89.38 87 ALA A O 1
ATOM 658 N N . PHE A 1 88 ? 10.869 -5.257 -5.758 1.00 86.81 88 PHE A N 1
ATOM 659 C CA . PHE A 1 88 ? 9.451 -4.892 -5.660 1.00 86.81 88 PHE A CA 1
ATOM 660 C C . PHE A 1 88 ? 8.504 -6.037 -6.056 1.00 86.81 88 PHE A C 1
ATOM 662 O O . PHE A 1 88 ? 7.600 -6.347 -5.274 1.00 86.81 88 PHE A O 1
ATOM 669 N N . PRO A 1 89 ? 8.678 -6.708 -7.214 1.00 90.00 89 PRO A N 1
ATOM 670 C CA . PRO A 1 89 ? 7.891 -7.895 -7.545 1.00 90.00 89 PRO A CA 1
ATOM 671 C C . PRO A 1 89 ? 7.959 -8.980 -6.462 1.00 90.00 89 PRO A C 1
ATOM 673 O O . PRO A 1 89 ? 6.924 -9.525 -6.073 1.00 90.00 89 PRO A O 1
ATOM 676 N N . ALA A 1 90 ? 9.154 -9.259 -5.930 1.00 91.44 90 ALA A N 1
ATOM 677 C CA . ALA A 1 90 ? 9.343 -10.243 -4.868 1.00 91.44 90 ALA A CA 1
ATOM 678 C C . ALA A 1 90 ? 8.610 -9.850 -3.575 1.00 91.44 90 ALA A C 1
ATOM 680 O O . ALA A 1 90 ? 7.941 -10.690 -2.968 1.00 91.44 90 ALA A O 1
ATOM 681 N N . LEU A 1 91 ? 8.672 -8.572 -3.187 1.00 91.19 91 LEU A N 1
ATOM 682 C CA . LEU A 1 91 ? 7.945 -8.037 -2.037 1.00 91.19 91 LEU A CA 1
ATOM 683 C C . LEU A 1 91 ? 6.432 -8.239 -2.185 1.00 91.19 91 LEU A C 1
ATOM 685 O O . LEU A 1 91 ? 5.800 -8.787 -1.283 1.00 91.19 91 LEU A O 1
ATOM 689 N N . PHE A 1 92 ? 5.845 -7.864 -3.324 1.00 89.12 92 PHE A N 1
ATOM 690 C CA . PHE A 1 92 ? 4.408 -8.042 -3.551 1.00 89.12 92 PHE A CA 1
ATOM 691 C C . PHE A 1 92 ? 3.990 -9.514 -3.558 1.00 89.12 92 PHE A C 1
ATOM 693 O O . PHE A 1 92 ? 2.944 -9.850 -2.999 1.00 89.12 92 PHE A O 1
ATOM 700 N N . LEU A 1 93 ? 4.807 -10.407 -4.127 1.00 90.25 93 LEU A N 1
ATOM 701 C CA . LEU A 1 93 ? 4.565 -11.849 -4.047 1.00 90.25 93 LEU A CA 1
ATOM 702 C C . LEU A 1 93 ? 4.591 -12.342 -2.596 1.00 90.25 93 LEU A C 1
ATOM 704 O O . LEU A 1 93 ? 3.697 -13.087 -2.197 1.00 90.25 93 LEU A O 1
ATOM 708 N N . ALA A 1 94 ? 5.557 -11.894 -1.791 1.00 89.94 94 ALA A N 1
ATOM 709 C CA . ALA A 1 94 ? 5.650 -12.250 -0.377 1.00 89.94 94 ALA A CA 1
ATOM 710 C C . ALA A 1 94 ? 4.444 -11.740 0.433 1.00 89.94 94 ALA A C 1
ATOM 712 O O . ALA A 1 94 ? 3.870 -12.491 1.225 1.00 89.94 94 ALA A O 1
ATOM 713 N N . LEU A 1 95 ? 4.014 -10.495 0.198 1.00 88.00 95 LEU A N 1
ATOM 714 C CA . LEU A 1 95 ? 2.820 -9.917 0.827 1.00 88.00 95 LEU A CA 1
ATOM 715 C C . LEU A 1 95 ? 1.537 -10.644 0.424 1.00 88.00 95 LEU A C 1
ATOM 717 O O . LEU A 1 95 ? 0.600 -10.713 1.217 1.00 88.00 95 LEU A O 1
ATOM 721 N N . LEU A 1 96 ? 1.490 -11.200 -0.787 1.00 87.00 96 LEU A N 1
ATOM 722 C CA . LEU A 1 96 ? 0.332 -11.914 -1.307 1.00 87.00 96 LEU A CA 1
ATOM 723 C C . LEU A 1 96 ? 0.130 -13.278 -0.621 1.00 87.00 96 LEU A C 1
ATOM 725 O O . LEU A 1 96 ? -1.013 -13.655 -0.368 1.00 87.00 96 LEU A O 1
ATOM 729 N N . VAL A 1 97 ? 1.204 -13.993 -0.254 1.00 86.81 97 VAL A N 1
ATOM 730 C CA . VAL A 1 97 ? 1.166 -15.344 0.358 1.00 86.81 97 VAL A CA 1
ATOM 731 C C . VAL A 1 97 ? 0.086 -15.531 1.444 1.00 86.81 97 VAL A C 1
ATOM 733 O O . VAL A 1 97 ? -0.701 -16.478 1.333 1.00 86.81 97 VAL A O 1
ATOM 736 N N . PRO A 1 98 ? -0.025 -14.685 2.492 1.00 83.06 98 PRO A N 1
ATOM 737 C CA . PRO A 1 98 ? -1.048 -14.863 3.526 1.00 83.06 98 PRO A CA 1
ATOM 738 C C . PRO A 1 98 ? -2.492 -14.712 3.019 1.00 83.06 98 PRO A C 1
ATOM 740 O O . PRO A 1 98 ? -3.403 -15.255 3.646 1.00 83.06 98 PRO A O 1
ATOM 743 N N . TYR A 1 99 ? -2.713 -14.037 1.888 1.00 82.69 99 TYR A N 1
ATOM 744 C CA . TYR A 1 99 ? -4.040 -13.748 1.335 1.00 82.69 99 TYR A CA 1
ATOM 745 C C . TYR A 1 99 ? -4.564 -14.828 0.377 1.00 82.69 99 TYR A C 1
ATOM 747 O O . TYR A 1 99 ? -5.774 -14.909 0.146 1.00 82.69 99 TYR A O 1
ATOM 755 N N . VAL A 1 100 ? -3.701 -15.710 -0.140 1.00 85.38 100 VAL A N 1
ATOM 756 C CA . VAL A 1 100 ? -4.078 -16.730 -1.141 1.00 85.38 100 VAL A CA 1
ATOM 757 C C . VAL A 1 100 ? -4.225 -18.135 -0.555 1.00 85.38 100 VAL A C 1
ATOM 759 O O . VAL A 1 100 ? -3.878 -19.136 -1.172 1.00 85.38 100 VAL A O 1
ATOM 762 N N . ARG A 1 101 ? -4.770 -18.228 0.661 1.00 84.25 101 ARG A N 1
ATOM 763 C CA . ARG A 1 101 ? -4.948 -19.514 1.362 1.00 84.25 101 ARG A CA 1
ATOM 764 C C . ARG A 1 101 ? -6.197 -20.288 0.942 1.00 84.25 101 ARG A C 1
ATOM 766 O O . ARG A 1 101 ? -6.237 -21.506 1.067 1.00 84.25 101 ARG A O 1
ATOM 773 N N . ALA A 1 102 ? -7.232 -19.598 0.465 1.00 87.38 102 ALA A N 1
ATOM 774 C CA . ALA A 1 102 ? -8.490 -20.219 0.062 1.00 87.38 102 ALA A CA 1
ATOM 775 C C . ALA A 1 102 ? -8.552 -20.428 -1.457 1.00 87.38 102 ALA A C 1
ATOM 777 O O . ALA A 1 102 ? -8.098 -19.582 -2.227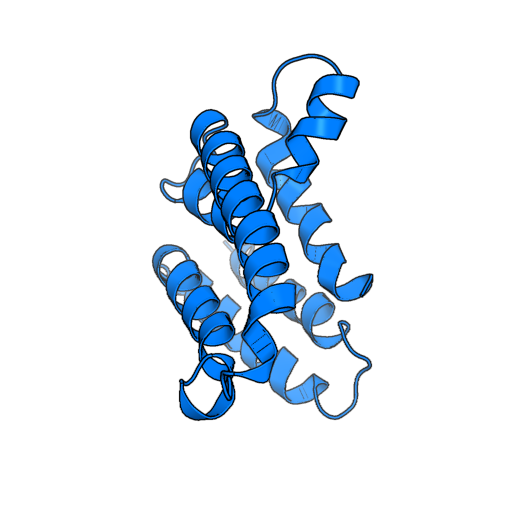 1.00 87.38 102 ALA A O 1
ATOM 778 N N . ARG A 1 103 ? -9.224 -21.502 -1.902 1.00 88.81 103 ARG A N 1
ATOM 779 C CA . ARG A 1 103 ? -9.429 -21.791 -3.336 1.00 88.81 103 ARG A CA 1
ATOM 780 C C . ARG A 1 103 ? -10.048 -20.609 -4.087 1.00 88.81 103 ARG A C 1
ATOM 782 O O . ARG A 1 103 ? -9.652 -20.326 -5.209 1.00 88.81 103 ARG A O 1
ATOM 789 N N . ARG A 1 104 ? -10.991 -19.896 -3.464 1.00 88.56 104 ARG A N 1
ATOM 790 C CA . ARG A 1 104 ? -11.623 -18.706 -4.062 1.00 88.56 104 ARG A CA 1
ATOM 791 C C . ARG A 1 104 ? -10.627 -17.559 -4.243 1.00 88.56 104 ARG A C 1
ATOM 793 O O . ARG A 1 104 ? -10.613 -16.958 -5.310 1.00 88.56 104 ARG A O 1
ATOM 800 N N . SER A 1 105 ? -9.770 -17.307 -3.252 1.00 88.25 105 SER A N 1
ATOM 801 C CA . SER A 1 105 ? -8.704 -16.301 -3.342 1.00 88.25 105 SER A CA 1
ATOM 802 C C . SER A 1 105 ? -7.687 -16.647 -4.432 1.00 88.25 105 SER A C 1
ATOM 804 O O . SER A 1 105 ? -7.282 -15.765 -5.180 1.00 88.25 105 SER A O 1
ATOM 806 N N . LEU A 1 106 ? -7.331 -17.931 -4.572 1.00 91.12 106 LEU A N 1
ATOM 807 C CA . LEU A 1 106 ? -6.461 -18.416 -5.653 1.00 91.12 106 LEU A CA 1
ATOM 808 C C . LEU A 1 106 ? -7.080 -18.160 -7.027 1.00 91.12 106 LEU A C 1
ATOM 810 O O . LEU A 1 106 ? -6.428 -17.587 -7.894 1.00 91.12 106 LEU A O 1
ATOM 814 N N . VAL A 1 107 ? -8.350 -18.533 -7.220 1.00 92.75 107 VAL A N 1
ATOM 815 C CA . VAL A 1 107 ? -9.050 -18.299 -8.493 1.00 92.75 107 VAL A CA 1
ATOM 816 C C . VAL A 1 107 ? -9.135 -16.805 -8.799 1.00 92.75 107 VAL A C 1
ATOM 818 O O . VAL A 1 107 ? -8.839 -16.409 -9.922 1.00 92.75 107 VAL A O 1
ATOM 821 N N . ALA A 1 108 ? -9.485 -15.969 -7.817 1.00 92.38 108 ALA A N 1
ATOM 822 C CA . ALA A 1 108 ? -9.519 -14.520 -7.999 1.00 92.38 108 ALA A CA 1
ATOM 823 C C . ALA A 1 108 ? -8.141 -13.967 -8.411 1.00 92.38 108 ALA A C 1
ATOM 825 O O . ALA A 1 108 ? -8.061 -13.178 -9.348 1.00 92.38 108 ALA A O 1
ATOM 826 N N . GLY A 1 109 ? -7.059 -14.433 -7.778 1.00 92.19 109 GLY A N 1
ATOM 827 C CA . GLY A 1 109 ? -5.690 -14.049 -8.130 1.00 92.19 109 GLY A CA 1
ATOM 828 C C . GLY A 1 109 ? -5.294 -14.462 -9.550 1.00 92.19 109 GLY A C 1
ATOM 829 O O . GLY A 1 109 ? -4.769 -13.646 -10.302 1.00 92.19 109 GLY A O 1
ATOM 830 N N . VAL A 1 110 ? -5.602 -15.697 -9.957 1.00 93.62 110 VAL A N 1
ATOM 831 C CA . VAL A 1 110 ? -5.319 -16.187 -11.319 1.00 93.62 110 VAL A CA 1
ATOM 832 C C . VAL A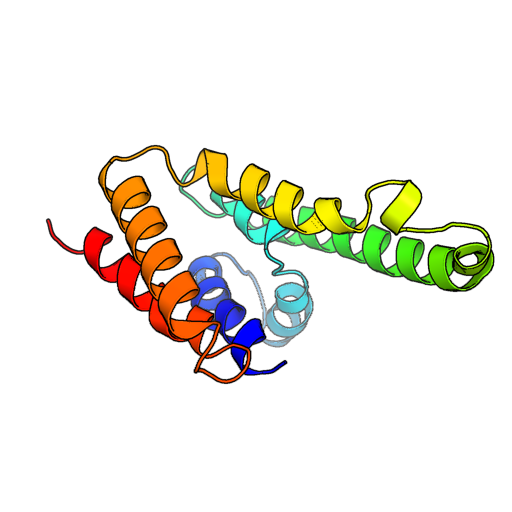 1 110 ? -6.114 -15.408 -12.368 1.00 93.62 110 VAL A C 1
ATOM 834 O O . VAL A 1 110 ? -5.560 -15.018 -13.393 1.00 93.62 110 VAL A O 1
ATOM 837 N N . VAL A 1 111 ? -7.395 -15.132 -12.110 1.00 94.94 111 VAL A N 1
ATOM 838 C CA . VAL A 1 111 ? -8.231 -14.326 -13.012 1.00 94.94 111 VAL A CA 1
ATOM 839 C C . VAL A 1 111 ? -7.695 -12.896 -13.113 1.00 94.94 111 VAL A C 1
ATOM 841 O O . VAL A 1 111 ? -7.580 -12.374 -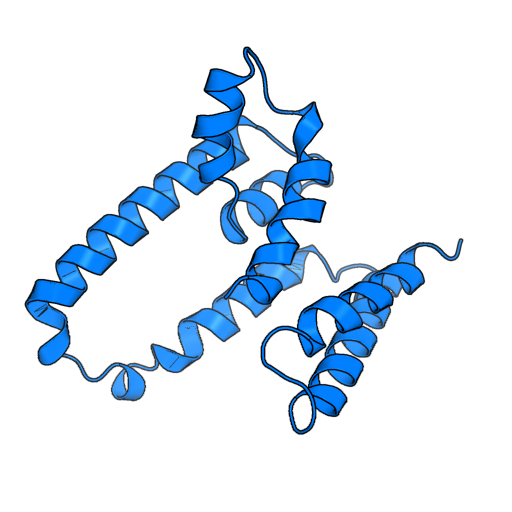14.219 1.00 94.94 111 VAL A O 1
ATOM 844 N N . ALA A 1 112 ? -7.308 -12.278 -11.993 1.00 93.75 112 ALA A N 1
ATOM 845 C CA . ALA A 1 112 ? -6.692 -10.951 -11.984 1.00 93.75 112 ALA A CA 1
ATOM 846 C C . ALA A 1 112 ? -5.387 -10.919 -12.797 1.00 93.75 112 ALA A C 1
ATOM 848 O O . ALA A 1 112 ? -5.176 -9.997 -13.590 1.00 93.75 112 ALA A O 1
ATOM 849 N N . ALA A 1 113 ? -4.536 -11.939 -12.649 1.00 93.56 113 ALA A N 1
ATOM 850 C CA . ALA A 1 113 ? -3.297 -12.071 -13.410 1.00 93.56 113 ALA A CA 1
ATOM 851 C C . ALA A 1 113 ? -3.566 -12.221 -14.915 1.00 93.56 113 ALA A C 1
ATOM 853 O O . ALA A 1 113 ? -2.965 -11.509 -15.715 1.00 93.56 113 ALA A O 1
ATOM 854 N N . ALA A 1 114 ? -4.518 -13.075 -15.302 1.00 95.81 114 ALA A N 1
ATOM 855 C CA . ALA A 1 114 ? -4.901 -13.264 -16.699 1.00 95.81 114 ALA A CA 1
ATOM 856 C C . ALA A 1 114 ? -5.442 -11.970 -17.331 1.00 95.81 114 ALA A C 1
ATOM 858 O O . ALA A 1 114 ? -4.993 -11.581 -18.407 1.00 95.81 114 ALA A O 1
ATOM 859 N N . ILE A 1 115 ? -6.349 -11.266 -16.639 1.00 95.44 115 ILE A N 1
ATOM 860 C CA . ILE A 1 115 ? -6.867 -9.957 -17.076 1.00 95.44 115 ILE A CA 1
ATOM 861 C C . ILE A 1 115 ? -5.713 -8.976 -17.290 1.00 95.44 115 ILE A C 1
ATOM 863 O O . ILE A 1 115 ? -5.650 -8.299 -18.315 1.00 95.44 115 ILE A O 1
ATOM 867 N N . THR A 1 116 ? -4.791 -8.913 -16.329 1.00 94.06 116 THR A N 1
ATOM 868 C CA . THR A 1 116 ? -3.656 -7.992 -16.381 1.00 94.06 116 THR A CA 1
ATOM 869 C C . THR A 1 116 ? -2.758 -8.293 -17.580 1.00 94.06 116 THR A C 1
ATOM 871 O O . THR A 1 116 ? -2.470 -7.386 -18.353 1.00 94.06 116 THR A O 1
ATOM 874 N N . LEU A 1 117 ? -2.377 -9.558 -17.788 1.00 95.06 117 LEU A N 1
ATOM 875 C CA . LEU A 1 117 ? -1.516 -9.977 -18.901 1.00 95.06 117 LEU A CA 1
ATOM 876 C C . LEU A 1 117 ? -2.126 -9.671 -20.274 1.00 95.06 117 LEU A C 1
ATOM 878 O O . LEU A 1 117 ? -1.412 -9.240 -21.175 1.00 95.06 117 LEU A O 1
ATOM 882 N N . VAL A 1 118 ? -3.440 -9.845 -20.425 1.00 96.56 118 VAL A N 1
ATOM 883 C CA . VAL A 1 118 ? -4.149 -9.539 -21.677 1.00 96.56 118 VAL A CA 1
ATOM 884 C C . VAL A 1 118 ? -4.217 -8.034 -21.940 1.00 96.56 118 VAL A C 1
ATOM 886 O O . VAL A 1 118 ? -4.122 -7.609 -23.089 1.00 96.56 118 VAL A O 1
ATOM 889 N N . LEU A 1 119 ? -4.383 -7.217 -20.895 1.00 95.44 119 LEU A N 1
ATOM 890 C CA . LEU A 1 119 ? -4.555 -5.770 -21.042 1.00 95.44 119 LEU A CA 1
ATOM 891 C C . LEU A 1 119 ? -3.241 -4.989 -21.108 1.00 95.44 119 LEU A C 1
ATOM 893 O O . LEU A 1 119 ? -3.233 -3.917 -21.705 1.00 95.44 119 LEU A O 1
ATOM 897 N N . ILE A 1 120 ? -2.143 -5.501 -20.542 1.00 94.00 120 ILE A N 1
ATOM 898 C CA . ILE A 1 120 ? -0.816 -4.859 -20.586 1.00 94.00 120 ILE A CA 1
ATOM 899 C C . ILE A 1 120 ? -0.427 -4.335 -21.985 1.00 94.00 120 ILE A C 1
ATOM 901 O O . ILE A 1 120 ? -0.026 -3.175 -22.059 1.00 94.00 120 ILE A O 1
ATOM 905 N N . PRO A 1 121 ? -0.539 -5.107 -23.088 1.00 94.62 121 PRO A N 1
ATOM 906 C CA . PRO A 1 121 ? -0.065 -4.645 -24.396 1.00 94.62 121 PRO A CA 1
ATOM 907 C C . PRO A 1 121 ? -0.956 -3.586 -25.060 1.00 94.62 121 PRO A C 1
ATOM 909 O O . PRO A 1 121 ? -0.516 -2.937 -26.004 1.00 94.62 121 PRO A O 1
ATOM 912 N N . VAL A 1 122 ? -2.207 -3.424 -24.616 1.00 94.56 122 VAL A N 1
ATOM 913 C CA . VAL A 1 122 ? -3.224 -2.629 -25.334 1.00 94.56 122 VAL A CA 1
ATOM 914 C C . VAL A 1 122 ? -3.808 -1.479 -24.519 1.00 94.56 122 VAL A C 1
ATOM 916 O O . VAL A 1 122 ? -4.388 -0.558 -25.089 1.00 94.56 122 VAL A O 1
ATOM 919 N N . ALA A 1 123 ? -3.692 -1.521 -23.192 1.00 91.56 123 ALA A N 1
ATOM 920 C CA . ALA A 1 123 ? -4.334 -0.567 -22.301 1.00 91.56 123 ALA A CA 1
ATOM 921 C C . ALA A 1 123 ? -3.327 0.433 -21.701 1.00 91.56 123 ALA A C 1
ATOM 923 O O . ALA A 1 123 ? -2.189 0.068 -21.403 1.00 91.56 123 ALA A O 1
ATOM 924 N N . PRO A 1 124 ? -3.745 1.686 -21.436 1.00 89.25 124 PRO A N 1
ATOM 925 C CA . PRO A 1 124 ? -2.907 2.656 -20.741 1.00 89.25 124 PRO A CA 1
ATOM 926 C C . PRO A 1 124 ? -2.479 2.190 -19.335 1.00 89.25 124 PRO A C 1
ATOM 928 O O . PRO A 1 124 ? -3.225 1.461 -18.667 1.00 89.25 124 PRO A O 1
ATOM 931 N N . PRO A 1 125 ? -1.336 2.679 -18.815 1.00 85.06 125 PRO A N 1
ATOM 932 C CA . PRO A 1 125 ? -0.860 2.336 -17.479 1.00 85.06 125 PRO A CA 1
ATOM 933 C C . PRO A 1 125 ? -1.911 2.566 -16.382 1.00 85.06 125 PRO A C 1
ATOM 935 O O . PRO A 1 125 ? -2.469 3.654 -16.235 1.00 85.06 125 PRO A O 1
ATOM 938 N N . GLY A 1 126 ? -2.152 1.532 -15.574 1.00 82.94 126 GLY A N 1
ATOM 939 C CA . GLY A 1 126 ? -3.114 1.543 -14.468 1.00 82.94 126 GLY A CA 1
ATOM 940 C C . GLY A 1 126 ? -4.524 1.060 -14.825 1.00 82.94 126 GLY A C 1
ATOM 941 O O . GLY A 1 126 ? -5.227 0.607 -13.927 1.00 82.94 126 GLY A O 1
ATOM 942 N N . VAL A 1 127 ? -4.922 1.052 -16.104 1.00 89.81 127 VAL A N 1
ATOM 943 C CA . VAL A 1 127 ? -6.194 0.435 -16.534 1.00 89.81 127 VAL A CA 1
ATOM 944 C C . VAL A 1 127 ? -6.220 -1.075 -16.257 1.00 89.81 127 VAL A C 1
ATOM 946 O O . VAL A 1 127 ? -7.198 -1.521 -15.652 1.00 89.81 127 VAL A O 1
ATOM 949 N N . PRO A 1 128 ? -5.167 -1.864 -16.582 1.00 91.62 128 PRO A N 1
ATOM 950 C CA . PRO A 1 128 ? -5.144 -3.294 -16.264 1.00 91.62 128 PRO A CA 1
ATOM 951 C C . PRO A 1 128 ? -5.420 -3.583 -14.784 1.00 91.62 128 PRO A C 1
ATOM 953 O O . PRO A 1 128 ? -6.186 -4.485 -14.468 1.00 91.62 128 PRO A O 1
ATOM 956 N N . LEU A 1 129 ? -4.864 -2.763 -13.884 1.00 86.62 129 LEU A N 1
ATOM 957 C CA . LEU A 1 129 ? -5.018 -2.905 -12.435 1.00 86.62 129 LEU A CA 1
ATOM 958 C C . LEU A 1 129 ? -6.467 -2.676 -11.979 1.00 86.62 129 LEU A C 1
ATOM 960 O O . LEU A 1 129 ? -7.008 -3.470 -11.211 1.00 86.62 129 LEU A O 1
ATOM 964 N N . VAL A 1 130 ? -7.111 -1.611 -12.467 1.00 88.81 130 VAL A N 1
ATOM 965 C CA . VAL A 1 130 ? -8.507 -1.300 -12.114 1.00 88.81 130 VAL A CA 1
ATOM 966 C C . VAL A 1 130 ? -9.451 -2.390 -12.623 1.00 88.81 130 VAL A C 1
ATOM 968 O O . VAL A 1 130 ? -10.341 -2.817 -11.891 1.00 88.81 130 VAL A O 1
ATOM 971 N N . VAL A 1 131 ? -9.244 -2.883 -13.847 1.00 92.25 131 VAL A N 1
ATOM 972 C CA . VAL A 1 131 ? -10.075 -3.958 -14.412 1.00 92.25 131 VAL A CA 1
ATOM 973 C C . VAL A 1 131 ? -9.823 -5.285 -13.690 1.00 92.25 131 VAL A C 1
ATOM 975 O O . VAL A 1 131 ? -10.773 -6.007 -13.391 1.00 92.25 131 VAL A O 1
ATOM 978 N N . ALA A 1 132 ? -8.574 -5.592 -13.330 1.00 92.12 132 ALA A N 1
ATOM 979 C CA . ALA A 1 132 ? -8.227 -6.797 -12.578 1.00 92.12 132 ALA A CA 1
ATOM 980 C C . ALA A 1 132 ? -8.905 -6.857 -11.199 1.00 92.12 132 ALA A C 1
ATOM 982 O O . ALA A 1 132 ? -9.209 -7.951 -10.722 1.00 92.12 132 AL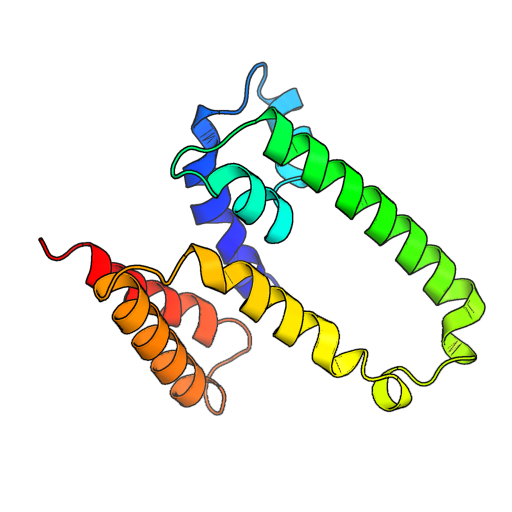A A O 1
ATOM 983 N N . ALA A 1 133 ? -9.239 -5.714 -10.587 1.00 89.69 133 ALA A N 1
ATOM 984 C CA . ALA A 1 133 ? -9.996 -5.673 -9.334 1.00 89.69 133 ALA A CA 1
ATOM 985 C C . ALA A 1 133 ? -11.398 -6.311 -9.448 1.00 89.69 133 ALA A C 1
ATOM 987 O O . ALA A 1 133 ? -11.936 -6.790 -8.449 1.00 89.69 133 ALA A O 1
ATOM 988 N N . LEU A 1 134 ? -11.978 -6.398 -10.655 1.00 90.75 134 LEU A N 1
ATOM 989 C CA . LEU A 1 134 ? -13.244 -7.106 -10.890 1.00 90.75 134 LEU A CA 1
ATOM 990 C C . LEU A 1 134 ? -13.135 -8.613 -10.614 1.00 90.75 134 LEU A C 1
ATOM 992 O O . LEU A 1 134 ? -14.140 -9.252 -10.306 1.00 90.75 134 LEU A O 1
ATOM 996 N N . ALA A 1 135 ? -11.929 -9.188 -10.645 1.00 91.38 135 ALA A N 1
ATOM 997 C CA . ALA A 1 135 ? -11.707 -10.583 -10.271 1.00 91.38 135 ALA A CA 1
ATOM 998 C C . ALA A 1 135 ? -12.098 -10.868 -8.809 1.00 91.38 135 ALA A C 1
ATOM 1000 O O . ALA A 1 135 ? -12.491 -11.988 -8.480 1.00 91.38 135 ALA A O 1
ATOM 1001 N N . CYS A 1 136 ? -12.087 -9.854 -7.935 1.00 85.50 136 CYS A N 1
ATOM 1002 C CA . CYS A 1 136 ? -12.542 -9.980 -6.549 1.00 85.50 136 CYS A CA 1
ATOM 1003 C C . CYS A 1 136 ? -14.030 -10.358 -6.439 1.00 85.50 136 CYS A C 1
ATOM 1005 O O . CYS A 1 136 ? -14.434 -10.949 -5.437 1.00 85.50 136 CYS A O 1
ATOM 1007 N N . LEU A 1 137 ? -14.845 -10.105 -7.475 1.00 87.69 137 LEU A N 1
ATOM 1008 C CA . LEU A 1 137 ? -16.255 -10.513 -7.516 1.00 87.69 137 LEU A CA 1
ATOM 1009 C C . LEU A 1 137 ? -16.427 -12.040 -7.469 1.00 87.69 137 LEU A C 1
ATOM 1011 O O . LEU A 1 137 ? -17.468 -12.528 -7.030 1.00 87.69 137 LEU A O 1
ATOM 1015 N N . VAL A 1 138 ? -15.399 -12.809 -7.848 1.00 85.81 138 VAL A N 1
ATOM 1016 C CA . VAL A 1 138 ? -15.375 -14.273 -7.680 1.00 85.81 138 VAL A CA 1
ATOM 1017 C C . VAL A 1 138 ? -15.547 -14.661 -6.206 1.00 85.81 138 VAL A C 1
ATOM 1019 O O . VAL A 1 138 ? -16.195 -15.663 -5.907 1.00 85.81 138 VAL A O 1
ATOM 1022 N N . GLY A 1 139 ? -15.033 -13.848 -5.278 1.00 77.88 139 GLY A N 1
ATOM 1023 C CA . GLY A 1 139 ? -15.170 -14.063 -3.838 1.00 77.88 139 GLY A CA 1
ATOM 1024 C C . GLY A 1 139 ? -16.578 -13.811 -3.284 1.00 77.88 139 GLY A C 1
ATOM 1025 O O . GLY A 1 139 ? -16.889 -14.306 -2.205 1.00 77.88 139 GLY A O 1
ATOM 1026 N N . LEU A 1 140 ? -17.441 -13.089 -4.012 1.00 78.25 140 LEU A N 1
ATOM 1027 C CA . LEU A 1 140 ? -18.808 -12.760 -3.577 1.00 78.25 140 LEU A CA 1
ATOM 1028 C C . LEU A 1 140 ? -19.814 -13.889 -3.824 1.00 78.25 140 LEU A C 1
ATOM 1030 O O . LEU A 1 140 ? -20.904 -13.882 -3.249 1.00 78.25 140 LEU A O 1
ATOM 1034 N N . ARG A 1 141 ? -19.479 -14.855 -4.685 1.00 68.38 141 ARG A N 1
ATOM 1035 C CA . ARG A 1 141 ? -20.351 -15.999 -4.962 1.00 68.38 141 ARG A CA 1
ATOM 1036 C C . ARG A 1 141 ? -20.326 -16.936 -3.752 1.00 68.38 141 ARG A C 1
ATOM 1038 O O . ARG A 1 141 ? -19.265 -17.461 -3.414 1.00 68.38 141 ARG A O 1
ATOM 1045 N N . ARG A 1 142 ? -21.475 -17.066 -3.074 1.00 59.94 142 ARG A N 1
ATOM 1046 C CA . ARG A 1 142 ? -21.664 -17.953 -1.915 1.00 59.94 142 ARG A CA 1
ATOM 1047 C C . ARG A 1 142 ? -21.450 -19.404 -2.300 1.00 59.94 142 ARG A C 1
ATOM 1049 O O . ARG A 1 142 ? -21.961 -19.820 -3.357 1.00 59.94 142 ARG A O 1
#

pLDDT: mean 91.05, std 6.09, range [59.94, 97.81]

Secondary structure (DSSP, 8-state):
-HHHHTTHHHHHHHHGGG--S-HHHHHHHGGG--HHHHHHHHTTSS--HHHHHHHHHHHHHHHHHHHHHHHHHGGG--TTTTTGGGHHHHHHHHHHGGG--SHHHHHHHHHHHHHHHHHTTTS-TTHHHHHHGGGGGGGG--

Sequence (142 aa):
AVLLNARYVPMSVAVASIFPGSRRRRLFESQLIVDESWALAGRNGRFDYAILVGAGLFFYVLWVGGTAAGTLVGDLLDPEAIGLDAAFPALFLALLVPYVRARRSLVAGVVAAAITLVLIPVAPPGVPLVVAALACLVGLRR

Foldseek 3Di:
DVLQCVVLVVLCVLCVVQDDDDPVSCVVQSQLQDLVQSLQQCLVVHGDSCSSSVVSVVVVCVVVVVVVVCVVCVVVDDCVVVPVVCVVVVVVVVSCVSQCPDPLSVQLVVQLVVQLVVQVVPHPPNPSVVVSVVSCVSVVPD

Radius of gyration: 17.35 Å; chains: 1; bounding box: 50×38×42 Å